Protein AF-G4MD08-F1 (afdb_monomer_lite)

Organism: NCBI:txid1055526

Structure (mmCIF, N/CA/C/O backbone):
data_AF-G4MD08-F1
#
_entry.id   AF-G4MD08-F1
#
loop_
_atom_site.group_PDB
_atom_site.id
_atom_site.type_symbol
_atom_site.label_atom_id
_atom_site.label_alt_id
_at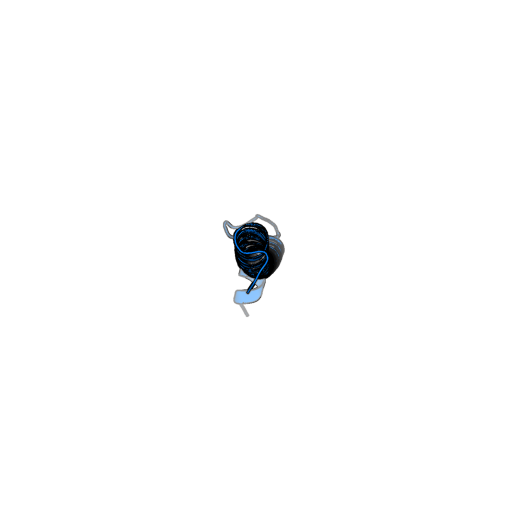om_site.label_comp_id
_atom_site.label_asym_id
_atom_site.label_entity_id
_atom_site.label_seq_id
_atom_site.pdbx_PDB_ins_code
_atom_site.Cartn_x
_atom_site.Cartn_y
_atom_site.Cartn_z
_atom_site.occupancy
_atom_site.B_iso_or_equiv
_atom_site.auth_seq_id
_atom_site.auth_comp_id
_atom_site.auth_asym_id
_atom_site.auth_atom_id
_atom_site.pdbx_PDB_model_num
ATOM 1 N N . MET A 1 1 ? -7.147 1.033 31.655 1.00 62.66 1 MET A N 1
ATOM 2 C CA . MET A 1 1 ? -8.295 0.163 31.305 1.00 62.66 1 MET A CA 1
ATOM 3 C C . MET A 1 1 ? -9.282 0.801 30.315 1.00 62.66 1 MET A C 1
ATOM 5 O O . MET A 1 1 ? -9.891 0.064 29.562 1.00 62.66 1 MET A O 1
ATOM 9 N N . LEU A 1 2 ? -9.395 2.136 30.231 1.00 84.25 2 LEU A N 1
ATOM 10 C CA . LEU A 1 2 ? -10.391 2.834 29.387 1.00 84.25 2 LEU A CA 1
ATOM 11 C C . LEU A 1 2 ? -10.136 2.803 27.863 1.00 84.25 2 LEU A C 1
ATOM 13 O O . LEU A 1 2 ? -11.047 3.048 27.080 1.00 84.25 2 LEU A O 1
ATOM 17 N N . GLY A 1 3 ? -8.906 2.516 27.422 1.00 88.25 3 GLY A N 1
ATOM 18 C CA . GLY A 1 3 ? -8.553 2.575 25.997 1.00 88.25 3 GLY A CA 1
ATOM 19 C C . GLY A 1 3 ? -9.214 1.496 25.132 1.00 88.25 3 GLY A C 1
ATOM 20 O O . GLY A 1 3 ? -9.491 1.750 23.965 1.00 88.25 3 GLY A O 1
ATOM 21 N N . TRP A 1 4 ? -9.479 0.314 25.697 1.00 89.81 4 TRP A N 1
ATOM 22 C CA . TRP A 1 4 ? -10.144 -0.781 24.981 1.00 89.81 4 TRP A CA 1
ATOM 23 C C . TRP A 1 4 ? -11.638 -0.524 24.808 1.00 89.81 4 TRP A C 1
ATOM 25 O O . TRP A 1 4 ? -12.145 -0.744 23.719 1.00 89.81 4 TRP A O 1
ATOM 35 N N . VAL A 1 5 ? -12.296 0.037 25.827 1.00 92.56 5 VAL A N 1
ATOM 36 C CA . VAL A 1 5 ? -13.713 0.430 25.759 1.00 92.56 5 VAL A CA 1
ATOM 37 C C . VAL A 1 5 ? -13.919 1.483 24.677 1.00 92.56 5 VAL A C 1
ATOM 39 O O . VAL A 1 5 ? -14.720 1.293 23.782 1.00 92.56 5 VAL A O 1
ATOM 42 N N . LYS A 1 6 ? -13.101 2.543 24.663 1.00 92.12 6 LYS A N 1
ATOM 43 C CA . LYS A 1 6 ? -13.194 3.576 23.621 1.00 92.12 6 LYS A CA 1
ATOM 44 C C . LYS A 1 6 ? -12.962 3.030 22.208 1.00 92.12 6 LYS A C 1
ATOM 46 O O . 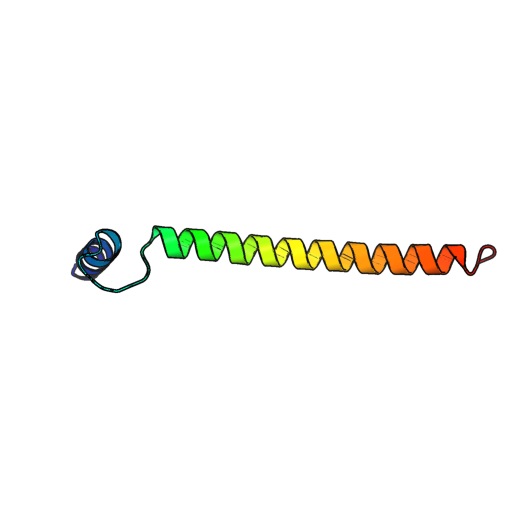LYS A 1 6 ? -13.503 3.568 21.250 1.00 92.12 6 LYS A O 1
ATOM 51 N N . ARG A 1 7 ? -12.096 2.023 22.061 1.00 91.56 7 ARG A N 1
ATOM 52 C CA . ARG A 1 7 ? -11.872 1.362 20.770 1.00 91.56 7 ARG A CA 1
ATOM 53 C C . ARG A 1 7 ? -13.097 0.554 20.365 1.00 91.56 7 ARG A C 1
ATOM 55 O O . ARG A 1 7 ? -13.479 0.627 19.210 1.00 91.56 7 ARG A O 1
ATOM 62 N N . GLU A 1 8 ? -13.678 -0.178 21.303 1.00 94.62 8 GLU A N 1
ATOM 63 C CA . GLU A 1 8 ? -14.863 -0.994 21.066 1.00 94.62 8 GLU A CA 1
ATOM 64 C C . GLU A 1 8 ? -16.083 -0.130 20.721 1.00 94.62 8 GLU A C 1
ATOM 66 O O . GLU A 1 8 ? -16.685 -0.396 19.695 1.00 94.62 8 GLU A O 1
ATOM 71 N N . GLU A 1 9 ? -16.319 0.989 21.416 1.00 95.19 9 GLU A N 1
ATOM 72 C CA . GLU A 1 9 ? -17.344 1.988 21.049 1.00 95.19 9 GLU A CA 1
ATOM 73 C C . GLU A 1 9 ? -17.162 2.529 19.615 1.00 95.19 9 GLU A C 1
ATOM 75 O O . GLU A 1 9 ? -18.126 2.822 18.913 1.00 95.19 9 GLU A O 1
ATOM 80 N N . VAL A 1 10 ? -15.913 2.709 19.168 1.00 96.12 10 VAL A N 1
ATOM 81 C CA . VAL A 1 10 ? -15.622 3.149 17.792 1.00 96.12 10 VAL A CA 1
ATOM 82 C C . VAL A 1 10 ? -15.839 2.009 16.799 1.00 96.12 10 VAL A C 1
ATOM 84 O O . VAL A 1 10 ? -16.384 2.230 15.724 1.00 96.12 10 VAL A O 1
ATOM 87 N N . ASP A 1 11 ? -15.434 0.791 17.153 1.00 94.81 11 ASP A N 1
ATOM 88 C CA . ASP A 1 11 ? -15.581 -0.392 16.306 1.00 94.81 11 ASP A CA 1
ATOM 89 C C . ASP A 1 11 ? -17.056 -0.841 16.190 1.00 94.81 11 ASP A C 1
ATOM 91 O O . ASP A 1 11 ? -17.441 -1.379 15.153 1.00 94.81 11 ASP A O 1
ATOM 95 N N . SER A 1 12 ? -17.889 -0.571 17.202 1.00 94.69 12 SER A N 1
ATOM 96 C CA . SER A 1 12 ? -19.341 -0.810 17.215 1.00 94.69 12 SER A CA 1
ATOM 97 C C . SER A 1 12 ? -20.157 0.328 16.585 1.00 94.69 12 SER A C 1
ATOM 99 O O . SER A 1 12 ? -21.346 0.157 16.317 1.00 94.69 12 SER A O 1
ATOM 101 N N . GLY A 1 13 ? -19.530 1.478 16.310 1.00 92.56 13 GLY A N 1
ATOM 102 C CA . GLY A 1 13 ? -20.185 2.656 15.735 1.00 92.56 13 GLY A CA 1
ATOM 103 C C . GLY A 1 13 ? -20.954 3.515 16.745 1.00 92.56 13 GLY A C 1
ATOM 104 O O . GLY A 1 13 ? -21.623 4.468 16.350 1.00 92.56 13 GLY A O 1
ATOM 105 N N . GLU A 1 14 ? -20.844 3.226 18.042 1.00 95.19 14 GLU A N 1
ATOM 106 C CA . GLU A 1 14 ? -21.398 4.048 19.128 1.00 95.19 14 GLU A CA 1
ATOM 107 C C . GLU A 1 14 ? -20.642 5.372 19.306 1.00 95.19 14 GLU A C 1
ATOM 109 O O . GLU A 1 14 ? -21.155 6.333 19.886 1.00 95.19 14 GLU A O 1
ATOM 114 N N . ARG A 1 15 ? -19.414 5.442 18.785 1.00 93.81 15 ARG A N 1
ATOM 115 C CA . ARG A 1 15 ? -18.561 6.625 18.829 1.00 93.81 15 ARG A CA 1
ATOM 116 C C . ARG A 1 15 ? -17.931 6.905 17.476 1.00 93.81 15 ARG A C 1
ATOM 118 O O . ARG A 1 15 ? -17.410 6.014 16.816 1.00 93.81 15 ARG A O 1
ATOM 125 N N . GLU A 1 16 ? -17.881 8.183 17.112 1.00 91.94 16 GLU A N 1
ATOM 126 C CA . GLU A 1 16 ? -17.161 8.621 15.919 1.00 91.94 16 GLU A CA 1
ATOM 127 C C . GLU A 1 16 ? -15.668 8.267 15.989 1.00 91.94 16 GLU A C 1
ATOM 129 O O . GLU A 1 16 ? -14.977 8.504 16.989 1.00 91.94 16 GLU A O 1
ATOM 134 N N . GLY A 1 17 ? -15.156 7.736 14.885 1.00 93.69 17 GLY A N 1
ATOM 135 C CA . GLY A 1 17 ? -13.752 7.414 14.709 1.00 93.69 17 GLY A CA 1
ATOM 136 C C . GLY A 1 17 ? -13.556 6.386 13.606 1.00 93.69 17 GLY A C 1
ATOM 137 O O . GLY A 1 17 ? -14.493 5.724 13.179 1.00 93.69 17 GLY A O 1
ATOM 138 N N . MET A 1 18 ? -12.313 6.243 13.151 1.00 94.62 18 MET A N 1
ATOM 139 C CA . MET A 1 18 ? -11.955 5.151 12.249 1.00 94.62 18 MET A CA 1
ATOM 140 C C . MET A 1 18 ? -11.955 3.845 13.044 1.00 94.62 18 MET A C 1
ATOM 142 O O . MET A 1 18 ? -11.264 3.759 14.067 1.00 94.62 18 MET A O 1
ATOM 146 N N . THR A 1 19 ? -12.687 2.848 12.572 1.00 96.56 19 THR A N 1
ATOM 147 C CA . THR A 1 19 ? -12.687 1.488 13.113 1.00 96.56 19 THR A CA 1
ATOM 148 C C . THR A 1 19 ? -11.316 0.844 12.937 1.00 96.56 19 THR A C 1
ATOM 150 O O . THR A 1 19 ? -10.511 1.233 12.084 1.00 96.56 19 THR A O 1
ATOM 153 N N . THR A 1 20 ? -11.017 -0.168 13.740 1.00 95.00 20 THR A N 1
ATOM 154 C CA . THR A 1 20 ? -9.799 -0.969 13.624 1.00 95.00 20 THR A CA 1
ATOM 155 C C . THR A 1 20 ? -9.672 -1.582 12.224 1.00 95.00 20 THR A C 1
ATOM 157 O O . THR A 1 20 ? -8.605 -1.454 11.618 1.00 95.00 20 THR A O 1
ATOM 160 N N . SER A 1 21 ? -10.764 -2.108 11.658 1.00 95.12 21 SER A N 1
ATOM 161 C CA . SER A 1 21 ? -10.794 -2.659 10.295 1.00 95.12 21 SER A CA 1
ATOM 162 C C . SER A 1 21 ? -10.472 -1.627 9.216 1.00 95.12 21 SER A C 1
ATOM 164 O O . SER A 1 21 ? -9.738 -1.920 8.271 1.00 95.12 21 SER A O 1
ATOM 166 N N . GLU A 1 22 ? -10.972 -0.397 9.347 1.00 97.00 22 GLU A N 1
ATOM 167 C CA . GLU A 1 22 ? -10.662 0.670 8.393 1.00 97.00 22 GLU A CA 1
ATOM 168 C C . GLU A 1 22 ? -9.185 1.064 8.457 1.00 97.00 22 GLU A C 1
ATOM 170 O O . GLU A 1 22 ? -8.565 1.245 7.408 1.00 97.00 22 GLU A O 1
ATOM 175 N N . ARG A 1 23 ? -8.577 1.122 9.657 1.00 96.56 23 ARG A N 1
ATOM 176 C CA . ARG A 1 23 ? -7.128 1.395 9.757 1.00 96.56 23 ARG A CA 1
ATOM 177 C C . ARG A 1 23 ? -6.303 0.299 9.100 1.00 96.56 23 ARG A C 1
ATOM 179 O O . ARG A 1 23 ? -5.286 0.594 8.479 1.00 96.56 23 ARG A O 1
ATOM 186 N N . GLU A 1 24 ? -6.690 -0.957 9.291 1.00 97.62 24 GLU A N 1
ATOM 187 C CA . GLU A 1 24 ? -5.990 -2.101 8.705 1.00 97.62 24 GLU A CA 1
ATOM 188 C C . GLU A 1 24 ? -6.083 -2.082 7.182 1.00 97.62 24 GLU A C 1
ATOM 190 O O . GLU A 1 24 ? -5.062 -2.207 6.503 1.00 97.62 24 GLU A O 1
ATOM 195 N N . ARG A 1 25 ? -7.279 -1.817 6.644 1.00 97.75 25 ARG A N 1
ATOM 196 C CA . ARG A 1 25 ? -7.485 -1.657 5.204 1.00 97.75 25 ARG A CA 1
ATOM 197 C C . ARG A 1 25 ? -6.670 -0.497 4.638 1.00 97.75 25 ARG A C 1
ATOM 199 O O . ARG A 1 25 ? -6.044 -0.656 3.594 1.00 97.75 25 ARG A O 1
ATOM 206 N N . LEU A 1 26 ? -6.641 0.646 5.321 1.00 98.25 26 LEU A N 1
ATOM 207 C CA . LEU A 1 26 ? -5.868 1.809 4.891 1.00 98.25 26 LEU A CA 1
ATOM 208 C C . LEU A 1 26 ? -4.366 1.498 4.852 1.00 98.25 26 LEU A C 1
ATOM 210 O O . LEU A 1 26 ? -3.721 1.758 3.841 1.00 98.25 26 LEU A O 1
ATOM 214 N N . LYS A 1 27 ? -3.825 0.839 5.882 1.00 98.06 27 LYS A N 1
ATOM 215 C CA . LYS A 1 27 ? -2.422 0.387 5.893 1.00 98.06 27 LYS A CA 1
ATOM 216 C C . LYS A 1 27 ? -2.107 -0.600 4.766 1.00 98.06 27 LYS A C 1
ATOM 218 O O . LYS A 1 27 ? -1.027 -0.534 4.178 1.00 98.06 27 LYS A O 1
ATOM 223 N N . ALA A 1 28 ? -3.019 -1.528 4.475 1.00 98.12 28 ALA A N 1
ATOM 224 C CA . ALA A 1 28 ? -2.853 -2.472 3.374 1.00 98.12 28 ALA A CA 1
ATOM 225 C C . ALA A 1 28 ? -2.801 -1.742 2.023 1.00 98.12 28 ALA A C 1
ATOM 227 O O . ALA A 1 28 ? -1.888 -1.982 1.233 1.00 98.12 28 ALA A O 1
ATOM 228 N N . LEU A 1 29 ? -3.715 -0.791 1.809 1.00 98.56 29 LEU A N 1
ATOM 229 C CA . LEU A 1 29 ? -3.752 0.040 0.606 1.00 98.56 29 LEU A CA 1
ATOM 230 C C . LEU A 1 29 ? -2.500 0.910 0.465 1.00 98.56 29 LEU A C 1
ATOM 232 O O . LEU A 1 29 ? -1.925 0.978 -0.615 1.00 98.56 29 LEU A O 1
ATOM 236 N N . GLU A 1 30 ? -2.026 1.542 1.539 1.00 98.56 30 GLU A N 1
ATOM 237 C CA . GLU A 1 30 ? -0.785 2.329 1.514 1.00 98.56 30 GLU A CA 1
ATOM 238 C C . GLU A 1 30 ? 0.420 1.482 1.086 1.00 98.56 30 GLU A C 1
ATOM 240 O O . GLU A 1 30 ? 1.256 1.929 0.292 1.00 98.56 30 GLU A O 1
ATOM 245 N N . ARG A 1 31 ? 0.498 0.237 1.573 1.00 98.56 31 ARG A N 1
ATOM 246 C CA . ARG A 1 31 ? 1.541 -0.710 1.173 1.00 98.56 31 ARG A CA 1
ATOM 247 C C . ARG A 1 31 ? 1.417 -1.093 -0.299 1.00 98.56 31 ARG A C 1
ATOM 249 O O . ARG A 1 31 ? 2.420 -1.067 -1.007 1.00 98.56 31 ARG A O 1
ATOM 256 N N . GLU A 1 32 ? 0.215 -1.417 -0.759 1.00 98.31 32 GLU A N 1
ATOM 257 C CA . GLU A 1 32 ? -0.039 -1.768 -2.157 1.00 98.31 32 GLU A CA 1
ATOM 258 C C . GLU A 1 32 ? 0.319 -0.613 -3.099 1.00 98.31 32 GLU A C 1
ATOM 260 O O . GLU A 1 32 ? 1.069 -0.799 -4.054 1.00 98.31 32 GLU A O 1
ATOM 265 N N . VAL A 1 33 ? -0.110 0.611 -2.781 1.00 98.62 33 VAL A N 1
ATOM 266 C CA . VAL A 1 33 ? 0.221 1.816 -3.555 1.00 98.62 33 VAL A CA 1
ATOM 267 C C . VAL A 1 33 ? 1.732 2.028 -3.636 1.00 98.62 33 VAL A C 1
ATOM 269 O O . VAL A 1 33 ? 2.242 2.412 -4.691 1.00 98.62 33 VAL A O 1
ATOM 272 N N . LYS A 1 34 ? 2.469 1.778 -2.548 1.00 98.62 34 LYS A N 1
ATOM 273 C CA . LYS A 1 34 ? 3.931 1.892 -2.545 1.00 98.62 34 LYS A CA 1
ATOM 274 C C . LYS A 1 34 ? 4.580 0.893 -3.505 1.00 98.62 34 LYS A C 1
ATOM 276 O O . LYS A 1 34 ? 5.444 1.289 -4.288 1.00 98.62 34 LYS A O 1
ATOM 281 N N . GLU A 1 35 ? 4.157 -0.367 -3.471 1.00 98.50 35 GLU A N 1
ATOM 282 C CA . GLU A 1 35 ? 4.686 -1.399 -4.370 1.00 98.50 35 GLU A CA 1
ATOM 283 C C . GLU A 1 35 ? 4.311 -1.123 -5.830 1.00 98.50 35 GLU A C 1
ATOM 285 O O . GLU A 1 35 ? 5.167 -1.196 -6.711 1.00 98.50 35 GLU A O 1
ATOM 290 N N . LEU A 1 36 ? 3.072 -0.699 -6.092 1.00 98.69 36 LEU A N 1
ATOM 291 C CA . LEU A 1 36 ? 2.625 -0.320 -7.432 1.00 98.69 36 LEU A CA 1
ATOM 292 C C . LEU A 1 36 ? 3.434 0.849 -7.996 1.00 98.69 36 LEU A C 1
ATOM 294 O O . LEU A 1 36 ? 3.821 0.820 -9.162 1.00 98.69 36 LEU A O 1
ATOM 298 N N . ARG A 1 37 ? 3.737 1.867 -7.180 1.00 98.50 37 ARG A N 1
ATOM 299 C CA . ARG A 1 37 ? 4.585 2.994 -7.599 1.00 98.50 37 ARG A CA 1
ATOM 300 C C . ARG A 1 37 ? 5.992 2.534 -7.967 1.00 98.50 37 ARG A C 1
ATOM 302 O O . ARG A 1 37 ? 6.493 2.937 -9.012 1.00 98.50 37 ARG A O 1
ATOM 309 N N . ARG A 1 38 ? 6.591 1.654 -7.159 1.00 98.44 38 ARG A N 1
ATOM 310 C CA . ARG A 1 38 ? 7.911 1.073 -7.438 1.00 98.44 38 ARG A CA 1
ATOM 311 C C . ARG A 1 38 ? 7.910 0.254 -8.729 1.00 98.44 38 ARG A C 1
ATOM 313 O O . ARG A 1 38 ? 8.799 0.417 -9.558 1.00 98.44 38 ARG A O 1
ATOM 320 N N . ALA A 1 39 ? 6.907 -0.602 -8.920 1.00 98.25 39 ALA A N 1
ATOM 321 C CA . ALA A 1 39 ? 6.759 -1.380 -10.146 1.00 98.25 39 ALA A CA 1
ATOM 322 C C . ALA A 1 39 ? 6.589 -0.468 -11.370 1.00 98.25 39 ALA A C 1
ATOM 324 O O . ALA A 1 39 ? 7.232 -0.678 -12.395 1.00 98.25 39 ALA A O 1
ATOM 325 N N . ASN A 1 40 ? 5.776 0.584 -11.253 1.00 98.38 40 ASN A N 1
ATOM 326 C CA . ASN A 1 40 ? 5.559 1.540 -12.333 1.00 98.38 40 ASN A CA 1
ATOM 327 C C . ASN A 1 40 ? 6.846 2.293 -12.708 1.00 98.38 40 ASN A C 1
ATOM 329 O O . ASN A 1 40 ? 7.103 2.511 -13.887 1.00 98.38 40 ASN A O 1
ATOM 333 N N . GLU A 1 41 ? 7.677 2.649 -11.727 1.00 98.31 41 GLU A N 1
ATOM 334 C CA . GLU A 1 41 ? 8.981 3.274 -11.967 1.00 98.31 41 GLU A CA 1
ATOM 335 C C . GLU A 1 41 ? 9.931 2.343 -12.730 1.00 98.31 41 GLU A C 1
ATOM 337 O O . GLU A 1 41 ? 10.509 2.753 -13.735 1.00 98.31 41 GLU A O 1
ATOM 342 N N . ILE A 1 42 ? 10.018 1.071 -12.330 1.00 97.56 42 IL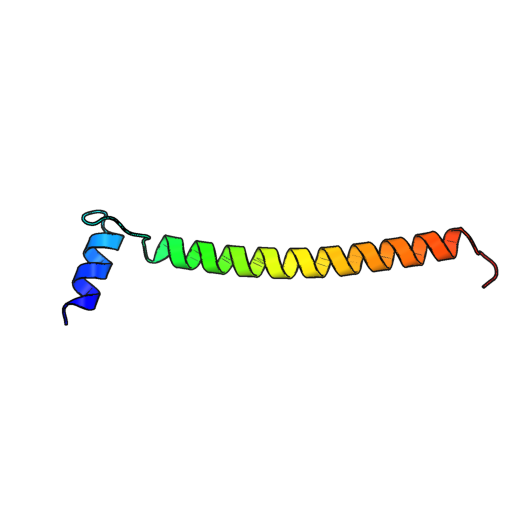E A N 1
ATOM 343 C CA . ILE A 1 42 ? 10.810 0.061 -13.048 1.00 97.56 42 ILE A CA 1
ATOM 344 C C . ILE A 1 42 ? 10.323 -0.078 -14.492 1.00 97.56 42 ILE A C 1
ATOM 346 O O . ILE A 1 42 ? 11.131 -0.070 -15.418 1.00 97.56 42 ILE A O 1
ATOM 350 N N . LEU A 1 43 ? 9.007 -0.165 -14.699 1.00 97.56 43 LEU A N 1
ATOM 351 C CA . LEU A 1 43 ? 8.428 -0.288 -16.036 1.00 97.56 43 LEU A CA 1
ATOM 352 C C . LEU A 1 43 ? 8.707 0.942 -16.902 1.00 97.56 43 LEU A C 1
ATOM 354 O O . LEU A 1 43 ? 9.004 0.794 -18.085 1.00 97.56 43 LEU A O 1
ATOM 358 N N . LYS A 1 44 ? 8.655 2.149 -16.330 1.00 97.44 44 LYS A N 1
ATOM 359 C CA . LYS A 1 44 ? 9.011 3.384 -17.041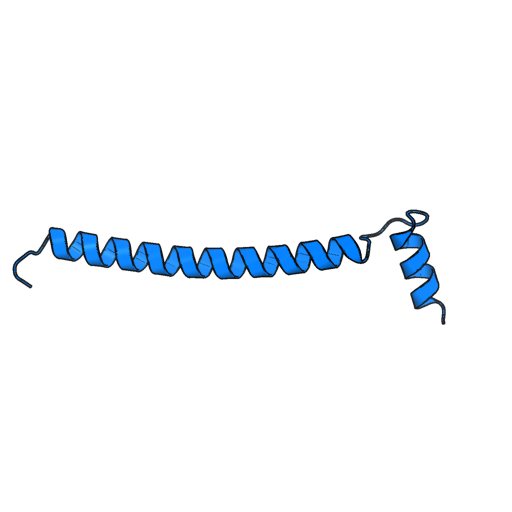 1.00 97.44 44 LYS A CA 1
ATOM 360 C C . LYS A 1 44 ? 10.475 3.391 -17.461 1.00 97.44 44 LYS A C 1
ATOM 362 O O . LYS A 1 44 ? 10.761 3.707 -18.611 1.00 97.44 44 LYS A O 1
ATOM 367 N N . LEU A 1 45 ? 11.382 3.017 -16.559 1.00 96.94 45 LEU A N 1
ATOM 368 C CA . LEU A 1 45 ? 12.812 2.932 -16.862 1.00 96.94 45 LEU A CA 1
ATOM 369 C C . LEU A 1 45 ? 13.097 1.878 -17.936 1.00 96.94 45 LEU A C 1
ATOM 371 O O . LEU A 1 45 ? 13.814 2.164 -18.888 1.00 96.94 45 LEU A O 1
ATOM 375 N N . ALA A 1 46 ? 12.487 0.695 -17.828 1.00 95.94 46 ALA A N 1
ATOM 376 C CA . ALA A 1 46 ? 12.604 -0.352 -18.839 1.00 95.94 46 ALA A CA 1
ATOM 377 C C .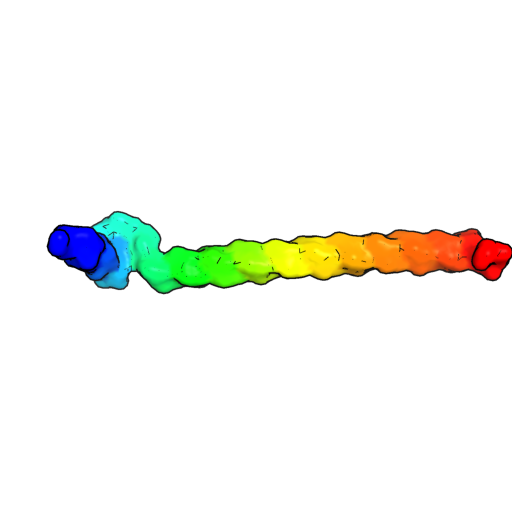 ALA A 1 46 ? 12.077 0.123 -20.201 1.00 95.94 46 ALA A C 1
ATOM 379 O O . ALA A 1 46 ? 12.750 -0.042 -21.212 1.00 95.94 46 ALA A O 1
ATOM 380 N N . SER A 1 47 ? 10.910 0.774 -20.223 1.00 95.94 47 SER A N 1
ATOM 381 C CA . SER A 1 47 ? 10.326 1.315 -21.457 1.00 95.94 47 SER A CA 1
ATOM 382 C C . SER A 1 47 ? 11.235 2.363 -22.100 1.00 95.94 47 SER A C 1
ATOM 384 O O . SER A 1 47 ? 11.425 2.341 -23.310 1.00 95.94 47 SER A O 1
ATOM 386 N N . ALA A 1 48 ? 11.834 3.253 -21.302 1.00 94.19 48 ALA A N 1
ATOM 387 C CA . ALA A 1 48 ? 12.784 4.246 -21.796 1.00 94.19 48 ALA A CA 1
ATOM 388 C C . ALA A 1 48 ? 14.063 3.600 -22.353 1.00 94.19 48 ALA A C 1
ATOM 390 O O . ALA A 1 48 ? 14.534 3.999 -23.414 1.00 94.19 48 ALA A O 1
ATOM 391 N N . PHE A 1 49 ? 14.594 2.581 -21.669 1.00 91.50 49 PHE A N 1
ATOM 392 C CA . PHE A 1 49 ? 15.762 1.828 -22.124 1.00 91.50 49 PHE A CA 1
ATOM 393 C C . PHE A 1 49 ? 15.509 1.145 -23.474 1.00 91.50 49 PHE A C 1
ATOM 395 O O . PHE A 1 49 ? 16.301 1.299 -24.401 1.00 91.50 49 PHE A O 1
ATOM 402 N N . PHE A 1 50 ? 14.382 0.440 -23.618 1.00 89.62 50 PHE A N 1
ATOM 403 C CA . PHE A 1 50 ? 14.039 -0.226 -24.876 1.00 89.62 50 PHE A CA 1
ATOM 404 C C . PHE A 1 50 ? 13.748 0.765 -26.004 1.00 89.62 50 PHE A C 1
ATOM 406 O O . PHE A 1 50 ? 14.231 0.566 -27.114 1.00 89.62 50 PHE A O 1
ATOM 413 N N . ALA A 1 51 ? 13.044 1.864 -25.719 1.00 91.25 51 ALA A N 1
ATOM 414 C CA . ALA A 1 51 ? 12.816 2.914 -26.708 1.00 91.25 51 ALA A CA 1
ATOM 415 C C . ALA A 1 51 ? 14.134 3.528 -27.212 1.00 91.25 51 ALA A C 1
ATOM 417 O O . ALA A 1 51 ? 14.249 3.855 -28.387 1.00 91.25 51 ALA A O 1
ATOM 418 N N . GLN A 1 52 ? 15.148 3.665 -26.351 1.00 85.94 52 GLN A N 1
ATOM 419 C CA . GLN A 1 52 ? 16.467 4.137 -26.770 1.00 85.94 52 GLN A CA 1
ATOM 420 C C . GLN A 1 52 ? 17.205 3.108 -27.640 1.00 85.94 52 GLN A C 1
ATOM 422 O O . GLN A 1 52 ? 17.786 3.490 -28.651 1.00 85.94 52 GLN A O 1
ATOM 427 N N . ALA A 1 53 ? 17.139 1.820 -27.296 1.00 82.75 53 ALA A N 1
ATOM 428 C CA . ALA A 1 53 ? 17.745 0.745 -28.087 1.00 82.75 53 ALA A CA 1
ATOM 429 C C . ALA A 1 53 ? 17.109 0.588 -29.484 1.00 82.75 53 ALA A C 1
ATOM 431 O O . ALA A 1 53 ? 17.796 0.235 -30.438 1.00 82.75 53 ALA A O 1
ATOM 432 N N . GLU A 1 54 ? 15.813 0.879 -29.631 1.00 76.62 54 GLU A N 1
ATOM 433 C CA . GLU A 1 54 ? 15.149 0.912 -30.943 1.00 76.62 54 GLU A CA 1
ATOM 434 C C . GLU A 1 54 ? 15.608 2.091 -31.815 1.00 76.62 54 GLU A C 1
ATOM 436 O O . GLU A 1 54 ? 15.623 1.984 -33.042 1.00 76.62 54 GLU A O 1
ATOM 441 N N . LEU A 1 55 ? 15.983 3.214 -31.196 1.00 75.19 55 LEU A N 1
ATOM 442 C CA . LEU A 1 55 ? 16.440 4.414 -31.901 1.00 75.19 55 LEU A CA 1
ATOM 443 C C . LEU A 1 55 ? 17.920 4.353 -32.298 1.00 75.19 55 LEU A C 1
ATOM 445 O O . LEU A 1 55 ? 18.308 5.049 -33.235 1.00 75.19 55 LEU A O 1
ATOM 449 N N . ASP A 1 56 ? 18.724 3.527 -31.624 1.00 64.62 56 ASP A N 1
ATOM 450 C CA . ASP A 1 56 ? 20.156 3.378 -31.896 1.00 64.62 56 ASP A CA 1
ATOM 451 C C . ASP A 1 56 ? 20.548 1.893 -32.061 1.00 64.62 56 ASP A C 1
ATOM 453 O O . ASP A 1 56 ? 21.142 1.288 -31.168 1.00 64.62 56 ASP A O 1
ATOM 457 N N . PRO A 1 57 ? 20.211 1.259 -33.203 1.00 62.66 57 PRO A N 1
ATOM 458 C CA . PRO A 1 57 ? 20.420 -0.177 -33.411 1.00 62.66 57 PRO A CA 1
ATOM 459 C C . PRO A 1 57 ? 21.900 -0.603 -33.523 1.00 62.66 57 PRO A C 1
ATOM 461 O O . PRO A 1 57 ? 22.166 -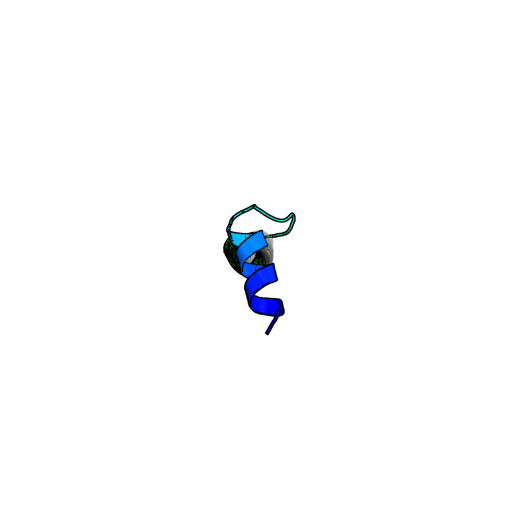1.775 -33.789 1.00 62.66 57 PRO A O 1
ATOM 464 N N . ALA A 1 58 ? 22.858 0.321 -33.370 1.00 65.12 58 ALA A N 1
ATOM 465 C CA . ALA A 1 58 ? 24.293 0.089 -33.560 1.00 65.12 58 ALA A CA 1
ATOM 466 C C . ALA A 1 58 ? 25.178 0.400 -32.329 1.00 65.12 58 ALA A C 1
ATOM 468 O O . ALA A 1 58 ? 26.403 0.369 -32.471 1.00 65.12 58 ALA A O 1
ATOM 469 N N . ALA A 1 59 ? 24.595 0.687 -31.157 1.00 60.09 59 ALA A N 1
ATOM 470 C CA . ALA A 1 59 ? 25.326 0.893 -29.898 1.00 60.09 59 ALA A CA 1
ATOM 471 C C . ALA A 1 59 ? 25.525 -0.402 -29.089 1.00 60.09 59 ALA A C 1
ATOM 473 O O . ALA A 1 59 ? 24.608 -1.255 -29.078 1.00 60.09 59 ALA A O 1
#

Foldseek 3Di:
DCPVVVLVCCLVVVDDDQHPVNVVVVVVVVVVVVVVVVVVVVVVVVVVVVVVCVVCVPD

Radius of gyration: 23.01 Å; chains: 1; bounding box: 47×11×65 Å

Sequence (59 aa):
MLGWVKREEVDSGEREGMTTSERERLKALEREVKELRRANEILKLASAFFAQAELDPAA

Secondary structure (DSSP, 8-state):
-HHHHHHHHHHTTSS-S--HHHHHHHHHHHHHHHHHHHHHHHHHHHHHHHHHHHH-TT-

pLDDT: mean 91.69, std 10.06, range [60.09, 98.69]

InterPro domains:
  IPR009057 Homedomain-like superfamily [SSF46689] (3-52)